Protein 6VAG (pdb70)

Structure (mmCIF, N/CA/C/O backbone):
data_6VAG
#
_entry.id   6VAG
#
_cell.length_a   29.893
_cell.length_b   36.048
_cell.length_c   140.016
_cell.angle_alpha   90.000
_cell.angle_beta   90.000
_cell.angle_gamma   90.000
#
_symmetry.space_group_name_H-M   'P 21 21 2'
#
loop_
_entity.id
_entity.type
_entity.pdbx_description
1 polymer Phosphoprotein
2 non-polymer GLYCEROL
3 water water
#
loop_
_atom_site.group_PDB
_atom_site.id
_atom_site.type_symbol
_atom_site.label_atom_id
_atom_site.label_alt_id
_atom_site.label_comp_id
_atom_site.label_asym_id
_atom_site.label_entity_id
_atom_site.label_seq_id
_atom_site.pdbx_PDB_ins_code
_atom_site.Cartn_x
_atom_site.Cartn_y
_atom_site.Cartn_z
_atom_site.occupancy
_atom_site.B_iso_or_equiv
_atom_site.auth_seq_id
_atom_site.auth_comp_id
_atom_site.auth_asym_id
_atom_site.auth_atom_id
_atom_site.pdbx_PDB_model_num
ATOM 1 N N . SER A 1 27 ? -10.97763 2.50594 24.56751 1.000 46.45342 198 SER A N 1
ATOM 2 C CA . SER A 1 27 ? -10.57888 1.10552 24.56600 1.000 39.02398 198 SER A CA 1
ATOM 3 C C . SER A 1 27 ? -9.08457 1.00171 24.31817 1.000 32.06311 198 SER A C 1
ATOM 4 O O . SER A 1 27 ? -8.57744 1.57184 23.35977 1.000 33.45262 198 SER A O 1
ATOM 7 N N . PRO A 1 28 ? -8.37980 0.27267 25.17800 1.000 28.23409 199 PRO A N 1
ATOM 8 C CA . PRO A 1 28 ? -6.93611 0.09893 24.97812 1.000 24.57590 199 PRO A CA 1
ATOM 9 C C . PRO A 1 28 ? -6.64152 -0.58075 23.65048 1.000 20.70961 199 PRO A C 1
ATOM 10 O O . PRO A 1 28 ? -7.34595 -1.50502 23.23400 1.000 23.58728 199 PRO A O 1
ATOM 14 N N . LEU A 1 29 ? -5.58448 -0.10980 22.98902 1.000 19.47311 200 LEU A N 1
ATOM 15 C CA . LEU A 1 29 ? -5.10141 -0.75732 21.77302 1.000 17.12462 200 LEU A CA 1
ATOM 16 C C . LEU A 1 29 ? -4.63711 -2.17393 22.10252 1.000 19.33543 200 LEU A C 1
ATOM 17 O O . LEU A 1 29 ? -3.96058 -2.39985 23.11088 1.000 21.01743 200 LEU A O 1
ATOM 22 N N . GLN A 1 30 ? -5.00672 -3.13400 21.25037 1.000 17.25928 201 GLN A N 1
ATOM 23 C CA . GLN A 1 30 ? -4.68701 -4.53749 21.46428 1.000 18.70170 201 GLN A CA 1
ATOM 24 C C . GLN A 1 30 ? -3.91043 -5.08632 20.27060 1.000 15.06254 201 GLN A C 1
ATOM 25 O O . GLN A 1 30 ? -3.92653 -4.51750 19.17302 1.000 14.49054 201 GLN A O 1
ATOM 31 N N . GLN A 1 31 ? -3.22435 -6.21250 20.48845 1.000 15.82902 202 GLN A N 1
ATOM 32 C CA . GLN A 1 31 ? -2.50392 -6.85363 19.38717 1.000 15.26117 202 GLN A CA 1
ATOM 33 C C . GLN A 1 31 ? -3.42668 -7.14105 18.20526 1.000 12.85867 202 GLN A C 1
ATOM 34 O O . GLN A 1 31 ? -3.02946 -6.97422 17.04418 1.000 13.18272 202 GLN A O 1
ATOM 40 N N . GLY A 1 32 ? -4.67196 -7.54193 18.47775 1.000 15.09590 203 GLY A N 1
ATOM 41 C CA . GLY A 1 32 ? -5.60484 -7.82697 17.39872 1.000 14.34686 203 GLY A CA 1
ATOM 42 C C . GLY A 1 32 ? -5.86140 -6.63340 16.49928 1.000 12.79081 203 GLY A C 1
ATOM 43 O O . GLY A 1 32 ? -6.11536 -6.80014 15.30050 1.000 15.11791 203 GLY A O 1
ATOM 44 N N . ASP A 1 33 ? -5.77500 -5.41526 17.04642 1.000 13.60413 204 ASP A N 1
ATOM 45 C CA . ASP A 1 33 ? -5.91351 -4.20716 16.22617 1.000 14.18932 204 ASP A CA 1
ATOM 46 C C . ASP A 1 33 ? -4.75984 -4.05845 15.23625 1.000 12.57594 204 ASP A C 1
ATOM 47 O O . ASP A 1 33 ? -4.96337 -3.65456 14.07586 1.000 13.52975 204 ASP A O 1
ATOM 52 N N . LEU A 1 34 ? -3.53441 -4.35262 15.67606 1.000 12.80624 205 LEU A N 1
ATOM 53 C CA . LEU A 1 34 ? -2.39694 -4.33116 14.76288 1.000 11.71022 205 LEU A CA 1
ATOM 54 C C . LEU A 1 34 ? -2.51076 -5.45626 13.74520 1.000 11.44618 205 LEU A C 1
ATOM 55 O O . LEU A 1 34 ? -2.22959 -5.26102 12.55108 1.000 12.24969 205 LEU A O 1
ATOM 60 N N . ASN A 1 35 ? -2.92335 -6.64051 14.20225 1.000 11.87343 206 ASN A N 1
ATOM 61 C CA . ASN A 1 35 ? -3.04218 -7.78623 13.31014 1.000 13.12800 206 ASN A CA 1
ATOM 62 C C . ASN A 1 35 ? -4.06760 -7.53108 12.21322 1.000 12.40606 206 ASN A C 1
ATOM 63 O O . ASN A 1 35 ? -3.89275 -7.98427 11.07147 1.000 13.70805 206 ASN A O 1
ATOM 68 N N . ALA A 1 36 ? -5.13895 -6.80452 12.53381 1.000 13.14049 207 ALA A N 1
ATOM 69 C CA . ALA A 1 36 ? -6.13990 -6.45239 11.52929 1.000 13.92176 207 ALA A CA 1
ATOM 70 C C . ALA A 1 36 ? -5.52139 -5.63650 10.39979 1.000 11.97852 207 ALA A C 1
ATOM 71 O O . ALA A 1 36 ? -5.80956 -5.87330 9.21386 1.000 12.86920 207 ALA A O 1
ATOM 73 N N . LEU A 1 37 ? -4.64171 -4.68847 10.74281 1.000 11.90794 208 LEU A N 1
ATOM 74 C CA . LEU A 1 37 ? -3.95848 -3.89829 9.71845 1.000 13.21947 208 LEU A CA 1
ATOM 75 C C . LEU A 1 37 ? -2.99482 -4.75466 8.90178 1.000 10.68772 208 LEU A C 1
ATOM 76 O O . LEU A 1 37 ? -2.88471 -4.57670 7.68136 1.000 11.63018 208 LEU A O 1
ATOM 81 N N . VAL A 1 38 ? -2.28841 -5.69304 9.53962 1.000 10.19072 209 VAL A N 1
ATOM 82 C CA . VAL A 1 38 ? -1.42268 -6.59644 8.78398 1.000 10.14002 209 VAL A CA 1
ATOM 83 C C . VAL A 1 38 ? -2.21547 -7.32718 7.70458 1.000 9.88521 209 VAL A C 1
ATOM 84 O O . VAL A 1 38 ? -1.81629 -7.36088 6.53114 1.000 11.05004 209 VAL A O 1
ATOM 88 N N . THR A 1 39 ? -3.33494 -7.94953 8.08026 1.000 10.09920 210 THR A N 1
ATOM 89 C CA . THR A 1 39 ? -4.11335 -8.68689 7.08958 1.000 12.31198 210 THR A CA 1
ATOM 90 C C . THR A 1 39 ? -4.65789 -7.75786 6.00555 1.000 11.55022 210 THR A C 1
ATOM 91 O O . THR A 1 39 ? -4.69433 -8.13401 4.82230 1.000 12.56204 210 THR A O 1
ATOM 95 N N . SER A 1 40 ? -5.07617 -6.53787 6.37682 1.000 10.69044 211 SER A N 1
ATOM 96 C CA A SER A 1 40 ? -5.52301 -5.56556 5.37683 0.745 10.66101 211 SER A CA 1
ATOM 97 C CA B SER A 1 40 ? -5.52833 -5.58810 5.36517 0.255 12.04311 211 SER A CA 1
ATOM 98 C C . SER A 1 40 ? -4.41533 -5.25973 4.37388 1.000 10.91464 211 SER A C 1
ATOM 99 O O . SER A 1 40 ? -4.65595 -5.20197 3.15502 1.000 11.97059 211 SER A O 1
ATOM 104 N N . VAL A 1 41 ? -3.19252 -5.03589 4.87103 1.000 10.55218 212 VAL A N 1
ATOM 105 C CA . VAL A 1 41 ? -2.07239 -4.72972 3.97731 1.000 10.73062 212 VAL A CA 1
ATOM 106 C C . VAL A 1 41 ? -1.74353 -5.92699 3.09709 1.000 10.81637 212 VAL A C 1
ATOM 107 O O . VAL A 1 41 ? -1.49051 -5.77585 1.89605 1.000 11.04081 212 VAL A O 1
ATOM 111 N N . GLN A 1 42 ? -1.75714 -7.13521 3.66274 1.000 9.52908 213 GLN A N 1
ATOM 112 C CA . GLN A 1 42 ? -1.46945 -8.33696 2.88100 1.000 10.88745 213 GLN A CA 1
ATOM 113 C C . GLN A 1 42 ? -2.55160 -8.59917 1.83727 1.000 10.96109 213 GLN A C 1
ATOM 114 O O . GLN A 1 42 ? -2.25748 -9.11019 0.74904 1.000 11.53348 213 GLN A O 1
ATOM 120 N N . SER A 1 43 ? -3.80384 -8.23793 2.13605 1.000 10.76564 214 SER A N 1
ATOM 121 C CA . SER A 1 43 ? -4.87198 -8.34744 1.14731 1.000 11.31388 214 SER A CA 1
ATOM 122 C C . SER A 1 43 ? -4.64758 -7.34386 0.02128 1.000 10.82140 214 SER A C 1
ATOM 123 O O . SER A 1 43 ? -4.75836 -7.67716 -1.17242 1.000 12.45173 214 SER A O 1
ATOM 126 N N . LEU A 1 44 ? -4.30948 -6.11049 0.38808 1.000 11.02347 215 LEU A N 1
ATOM 127 C CA . LEU A 1 44 ? -3.94755 -5.09898 -0.59679 1.000 12.91732 215 LEU A CA 1
ATOM 128 C C . LEU A 1 44 ? -2.78052 -5.56172 -1.47119 1.000 10.62368 215 LEU A C 1
ATOM 129 O O . LEU A 1 44 ? -2.76920 -5.32410 -2.69371 1.000 11.97035 215 LEU A O 1
ATOM 134 N N . ALA A 1 45 ? -1.81274 -6.26136 -0.87134 1.000 10.37810 216 ALA A N 1
ATOM 135 C CA . ALA A 1 45 ? -0.65861 -6.77890 -1.59954 1.000 12.58919 216 ALA A CA 1
ATOM 136 C C . ALA A 1 45 ? -1.05856 -7.72549 -2.72508 1.000 11.24845 216 ALA A C 1
ATOM 137 O O . ALA A 1 45 ? -0.36043 -7.79295 -3.73920 1.000 11.32324 216 ALA A O 1
ATOM 139 N N . LEU A 1 46 ? -2.15314 -8.47881 -2.56806 1.000 10.11550 217 LEU A N 1
ATOM 140 C CA . LEU A 1 46 ? -2.60465 -9.33957 -3.66173 1.000 10.72422 217 LEU A CA 1
ATOM 141 C C . LEU A 1 46 ? -3.07552 -8.51655 -4.85751 1.000 12.41351 217 LEU A C 1
ATOM 142 O O . LEU A 1 46 ? -2.85517 -8.90485 -6.01835 1.000 12.38802 217 LEU A O 1
ATOM 147 N N . ASN A 1 47 ? -3.74045 -7.38549 -4.60412 1.000 11.17935 218 ASN A N 1
ATOM 148 C CA . ASN A 1 47 ? -4.12612 -6.50097 -5.70549 1.000 12.12902 218 ASN A CA 1
ATOM 149 C C . ASN A 1 47 ? -2.89677 -5.88714 -6.36889 1.000 11.84897 218 ASN A C 1
ATOM 150 O O . ASN A 1 47 ? -2.82719 -5.79097 -7.59987 1.000 12.03542 218 ASN A O 1
ATOM 155 N N . VAL A 1 48 ? -1.93362 -5.43265 -5.56646 1.000 10.51801 219 VAL A N 1
ATOM 156 C CA . VAL A 1 48 ? -0.65613 -4.95120 -6.09076 1.000 10.46258 219 VAL A CA 1
ATOM 157 C C . VAL A 1 48 ? 0.02250 -6.02138 -6.94522 1.000 10.60729 219 VAL A C 1
ATOM 158 O O . VAL A 1 48 ? 0.57588 -5.72958 -8.01490 1.000 11.37615 219 VAL A O 1
ATOM 162 N N A ASN A 1 49 ? -0.00786 -7.27938 -6.48580 0.338 12.25309 220 ASN A N 1
ATOM 163 N N B ASN A 1 49 ? -0.04213 -7.28249 -6.51812 0.662 9.85835 220 ASN A N 1
ATOM 164 C CA A ASN A 1 49 ? 0.55916 -8.37820 -7.26207 0.338 13.56286 220 ASN A CA 1
ATOM 165 C CA B ASN A 1 49 ? 0.59083 -8.35321 -7.27955 0.662 11.01388 220 ASN A CA 1
ATOM 166 C C A ASN A 1 49 ? -0.07010 -8.44112 -8.64427 0.338 16.75819 220 ASN A C 1
ATOM 167 C C B ASN A 1 49 ? -0.07420 -8.53774 -8.64196 0.662 10.17063 220 ASN A C 1
ATOM 168 O O A ASN A 1 49 ? 0.63343 -8.50022 -9.66162 0.338 18.87531 220 ASN A O 1
ATOM 169 O O B ASN A 1 49 ? 0.60883 -8.76736 -9.65118 0.662 9.76642 220 ASN A O 1
ATOM 178 N N . GLU A 1 50 ? -1.40489 -8.45511 -8.69943 1.000 11.17055 221 GLU A N 1
ATOM 179 C CA . GLU A 1 50 ? -2.07423 -8.54231 -9.99394 1.000 11.02104 221 GLU A CA 1
ATOM 180 C C . GLU A 1 50 ? -1.66609 -7.38015 -10.89007 1.000 9.70808 221 GLU A C 1
ATOM 181 O O . GLU A 1 50 ? -1.36686 -7.57429 -12.07807 1.000 11.89830 221 GLU A O 1
ATOM 187 N N . ILE A 1 51 ? -1.61489 -6.16249 -10.34054 1.000 9.81070 222 ILE A N 1
ATOM 188 C CA . ILE A 1 51 ? -1.17495 -5.01749 -11.14211 1.000 10.78071 222 ILE A CA 1
ATOM 189 C C . ILE A 1 51 ? 0.21184 -5.26664 -11.71387 1.000 10.59643 222 ILE A C 1
ATOM 190 O O . ILE A 1 51 ? 0.46085 -5.05347 -12.91087 1.000 11.40397 222 ILE A O 1
ATOM 195 N N . LEU A 1 52 ? 1.14579 -5.69769 -10.86440 1.000 9.91458 223 LEU A N 1
ATOM 196 C CA . LEU A 1 52 ? 2.52519 -5.89576 -11.29718 1.000 10.65098 223 LEU A CA 1
ATOM 197 C C . LEU A 1 52 ? 2.61032 -6.96146 -12.38725 1.000 9.81679 223 LEU A C 1
ATOM 198 O O . LEU A 1 52 ? 3.29507 -6.77478 -13.40200 1.000 11.48053 223 LEU A O 1
ATOM 203 N N . ASN A 1 53 ? 1.93852 -8.10371 -12.18942 1.000 11.26349 224 ASN A N 1
ATOM 204 C CA . ASN A 1 53 ? 1.93707 -9.13372 -13.22246 1.000 12.62936 224 ASN A CA 1
ATOM 205 C C . ASN A 1 53 ? 1.38941 -8.58304 -14.52647 1.000 11.05390 224 ASN A C 1
ATOM 206 O O . ASN A 1 53 ? 1.95091 -8.82925 -15.60603 1.000 13.65918 224 ASN A O 1
ATOM 211 N N . THR A 1 54 ? 0.30529 -7.81333 -14.45088 1.000 10.94141 225 THR A N 1
ATOM 212 C CA . THR A 1 54 ? -0.31791 -7.30587 -15.67177 1.000 11.17356 225 THR A CA 1
ATOM 213 C C . THR A 1 54 ? 0.54292 -6.25732 -16.37180 1.000 11.57543 225 THR A C 1
ATOM 214 O O . THR A 1 54 ? 0.65270 -6.27564 -17.60127 1.000 11.92279 225 THR A O 1
ATOM 218 N N . VAL A 1 55 ? 1.15194 -5.32032 -15.63278 1.000 10.83964 226 VAL A N 1
ATOM 219 C CA . VAL A 1 55 ? 1.99331 -4.32872 -16.31473 1.000 10.98441 226 VAL A CA 1
ATOM 220 C C . VAL A 1 55 ? 3.24936 -4.96351 -16.91205 1.000 11.89334 226 VAL A C 1
ATOM 221 O O . VAL A 1 55 ? 3.71294 -4.53660 -17.97550 1.000 12.21364 226 VAL A O 1
ATOM 225 N N . ARG A 1 56 ? 3.81661 -5.99379 -16.27394 1.000 12.08034 227 ARG A N 1
ATOM 226 C CA . ARG A 1 56 ? 4.93241 -6.70025 -16.89782 1.000 11.97839 227 ARG A CA 1
ATOM 227 C C . ARG A 1 56 ? 4.49096 -7.36291 -18.19832 1.000 13.50005 227 ARG A C 1
ATOM 228 O O . ARG A 1 56 ? 5.22399 -7.35177 -19.19568 1.000 14.48280 227 ARG A O 1
ATOM 236 N N . ASN A 1 57 ? 3.30366 -7.96992 -18.20008 1.000 11.82376 228 ASN A N 1
ATOM 237 C CA . ASN A 1 57 ? 2.77741 -8.58761 -19.41271 1.000 13.85527 228 ASN A CA 1
ATOM 238 C C . ASN A 1 57 ? 2.54670 -7.53471 -20.49197 1.000 14.32716 228 ASN A C 1
ATOM 239 O O . ASN A 1 57 ? 2.88214 -7.74640 -21.66749 1.000 15.55767 228 ASN A O 1
ATOM 244 N N . LEU A 1 58 ? 1.99429 -6.38005 -20.10993 1.000 12.51202 229 LEU A N 1
ATOM 245 C CA . LEU A 1 58 ? 1.81511 -5.28678 -21.06479 1.000 13.21192 229 LEU A CA 1
ATOM 246 C C . LEU A 1 58 ? 3.15108 -4.82237 -21.64117 1.000 13.22149 229 LEU A C 1
ATOM 247 O O . LEU A 1 58 ? 3.23861 -4.47628 -22.82495 1.000 14.62207 229 LEU A O 1
ATOM 252 N N . ASP A 1 59 ? 4.19765 -4.79210 -20.81691 1.000 13.73682 230 ASP A N 1
ATOM 253 C CA . ASP A 1 59 ? 5.51961 -4.37388 -21.26870 1.000 14.88724 230 ASP A CA 1
ATOM 254 C C . ASP A 1 59 ? 6.02699 -5.31745 -22.35470 1.000 14.11185 230 ASP A C 1
ATOM 255 O O . ASP A 1 59 ? 6.48880 -4.87590 -23.41509 1.000 16.36080 230 ASP A O 1
ATOM 260 N N A SER A 1 60 ? 5.92315 -6.62811 -22.10776 0.518 14.87654 231 SER A N 1
ATOM 261 N N B SER A 1 60 ? 5.92475 -6.62477 -22.11800 0.482 15.71622 231 SER A N 1
ATOM 262 C CA A SER A 1 60 ? 6.31546 -7.61181 -23.11448 0.518 18.50610 231 SER A CA 1
ATOM 263 C CA B SER A 1 60 ? 6.33161 -7.57863 -23.14466 0.482 19.63822 231 SER A CA 1
ATOM 264 C C A SER A 1 60 ? 5.48726 -7.45772 -24.38520 0.518 17.43336 231 SER A C 1
ATOM 265 C C B SER A 1 60 ? 5.48949 -7.41457 -24.40359 0.482 19.09007 231 SER A C 1
ATOM 266 O O A SER A 1 60 ? 6.02228 -7.50736 -25.50342 0.518 20.44815 231 SER A O 1
ATOM 267 O O B SER A 1 60 ? 6.01285 -7.40907 -25.52739 0.482 22.75290 231 SER A O 1
ATOM 272 N N . ARG A 1 61 ? 4.17464 -7.27345 -24.23768 1.000 16.50216 232 ARG A N 1
ATOM 273 C CA . ARG A 1 61 ? 3.30057 -7.19919 -25.40333 1.000 18.36976 232 ARG A CA 1
ATOM 274 C C . ARG A 1 61 ? 3.49619 -5.91019 -26.18875 1.000 19.21970 232 ARG A C 1
ATOM 275 O O . ARG A 1 61 ? 3.37938 -5.91708 -27.41859 1.000 22.84071 232 ARG A O 1
ATOM 283 N N . MET A 1 62 ? 3.81619 -4.80379 -25.51970 1.000 18.16632 233 MET A N 1
ATOM 284 C CA . MET A 1 62 ? 4.10180 -3.57801 -26.25840 1.000 17.55065 233 MET A CA 1
ATOM 285 C C . MET A 1 62 ? 5.41295 -3.68377 -27.01848 1.000 19.00067 233 MET A C 1
ATOM 286 O O . MET A 1 62 ? 5.54390 -3.13433 -28.12110 1.000 22.89799 233 MET A O 1
ATOM 291 N N . ASN A 1 63 ? 6.38620 -4.39709 -26.45679 1.000 21.24846 234 ASN A N 1
ATOM 292 C CA . ASN A 1 63 ? 7.61903 -4.66383 -27.18037 1.000 25.38131 234 ASN A CA 1
ATOM 293 C C . ASN A 1 63 ? 7.34085 -5.45106 -28.45777 1.000 23.20861 234 ASN A C 1
ATOM 294 O O . ASN A 1 63 ? 7.83658 -5.10123 -29.53478 1.000 23.90104 234 ASN A O 1
ATOM 299 N N . GLN A 1 64 ? 6.54236 -6.51910 -28.35725 1.000 22.51781 235 GLN A N 1
ATOM 300 C CA . GLN A 1 64 ? 6.18856 -7.29713 -29.54183 1.000 24.80761 235 GLN A CA 1
ATOM 301 C C . GLN A 1 64 ? 5.39624 -6.45207 -30.53031 1.000 23.83992 235 GLN A C 1
ATOM 302 O O . GLN A 1 64 ? 5.59474 -6.55233 -31.74941 1.000 25.38954 235 GLN A O 1
ATOM 308 N N . LEU A 1 65 ? 4.48408 -5.61852 -30.02648 1.000 21.60940 236 LEU A N 1
ATOM 309 C CA . LEU A 1 65 ? 3.69768 -4.76546 -30.90801 1.000 22.99847 236 LEU A CA 1
ATOM 310 C C . LEU A 1 65 ? 4.59898 -3.83206 -31.70041 1.000 24.93784 236 LEU A C 1
ATOM 311 O O . LEU A 1 65 ? 4.39726 -3.63291 -32.90454 1.000 26.30398 236 LEU A O 1
ATOM 316 N N . GLU A 1 66 ? 5.60460 -3.25256 -31.04370 1.000 23.23904 237 GLU A N 1
ATOM 317 C CA . GLU A 1 66 ? 6.50894 -2.34557 -31.73720 1.000 26.70927 237 GLU A CA 1
ATOM 318 C C . GLU A 1 66 ? 7.26402 -3.06370 -32.84545 1.000 27.14967 237 GLU A C 1
ATOM 319 O O . GLU A 1 66 ? 7.50412 -2.48888 -33.91431 1.000 24.44347 237 GLU A O 1
ATOM 325 N N . THR A 1 67 ? 7.65647 -4.31852 -32.60696 1.000 25.71189 238 THR A N 1
ATOM 326 C CA . THR A 1 67 ? 8.33435 -5.08361 -33.64723 1.000 27.66651 238 THR A CA 1
ATOM 327 C C . THR A 1 67 ? 7.44369 -5.23545 -34.87065 1.000 27.66333 238 THR A C 1
ATOM 328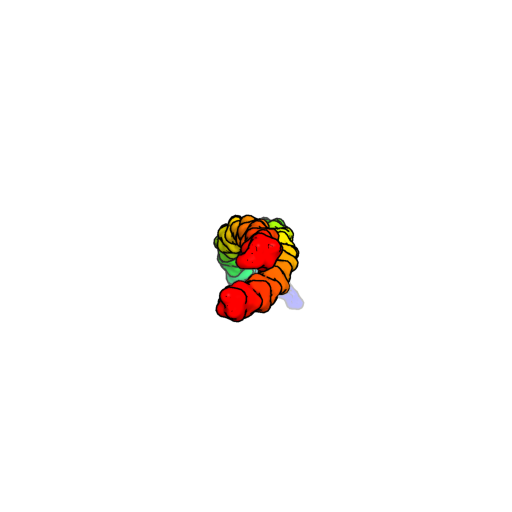 O O . THR A 1 67 ? 7.90691 -5.09303 -36.00797 1.000 31.00145 238 THR A O 1
ATOM 332 N N . LYS A 1 68 ? 6.15806 -5.52027 -34.66082 1.000 27.30767 239 LYS A N 1
ATOM 333 C CA . LYS A 1 68 ? 5.25112 -5.66447 -35.79291 1.000 28.79828 239 LYS A CA 1
ATOM 334 C C . LYS A 1 68 ? 5.00757 -4.32417 -36.47236 1.000 28.44989 239 LYS A C 1
ATOM 335 O O . LYS A 1 68 ? 4.88484 -4.26174 -37.70027 1.000 29.86218 239 LYS A O 1
ATOM 341 N N . VAL A 1 69 ? 4.93628 -3.24128 -35.69596 1.000 28.29903 240 VAL A N 1
ATOM 342 C CA . VAL A 1 69 ? 4.80611 -1.90672 -36.27447 1.000 26.30340 240 VAL A CA 1
ATOM 343 C C . VAL A 1 69 ? 6.02907 -1.58169 -37.12585 1.000 30.41165 240 VAL A C 1
ATOM 344 O O . VAL A 1 69 ? 5.92012 -0.95894 -38.19113 1.000 30.89747 240 VAL A O 1
ATOM 348 N N . ASP A 1 70 ? 7.21067 -2.01581 -36.67744 1.000 31.71431 241 ASP A N 1
ATOM 349 C CA . ASP A 1 70 ? 8.42679 -1.86197 -37.47095 1.000 34.72135 241 ASP A CA 1
ATOM 350 C C . ASP A 1 70 ? 8.28996 -2.55964 -38.81764 1.000 37.31874 241 ASP A C 1
ATOM 351 O O . ASP A 1 70 ? 8.67140 -2.01064 -39.86086 1.000 37.71550 241 ASP A O 1
ATOM 356 N N . ARG A 1 71 ? 7.76933 -3.78956 -38.81078 1.000 37.43174 242 ARG A N 1
ATOM 357 C CA . ARG A 1 71 ? 7.60491 -4.52642 -40.06030 1.000 39.93981 242 ARG A CA 1
ATOM 358 C C . ARG A 1 71 ? 6.63738 -3.81700 -40.99541 1.000 39.76150 242 ARG A C 1
ATOM 359 O O . ARG A 1 71 ? 6.86256 -3.76972 -42.21028 1.000 41.56448 242 ARG A O 1
ATOM 367 N N . ILE A 1 72 ? 5.55808 -3.25453 -40.45442 1.000 35.36961 243 ILE A N 1
ATOM 368 C CA . ILE A 1 72 ? 4.63194 -2.48310 -41.27971 1.000 35.47311 243 ILE A CA 1
ATOM 369 C C . ILE A 1 72 ? 5.32586 -1.25658 -41.85726 1.000 36.56462 243 ILE A C 1
ATOM 370 O O . ILE A 1 72 ? 5.14265 -0.91679 -43.03231 1.000 38.68225 243 ILE A O 1
ATOM 375 N N . LEU A 1 73 ? 6.14838 -0.58526 -41.05032 1.000 36.80041 244 LEU A N 1
ATOM 376 C CA . LEU A 1 73 ? 6.84678 0.60815 -41.51577 1.000 38.93623 244 LEU A CA 1
ATOM 377 C C . LEU A 1 73 ? 7.78888 0.28232 -42.66721 1.000 43.64251 244 LEU A C 1
ATOM 378 O O . LEU A 1 73 ? 7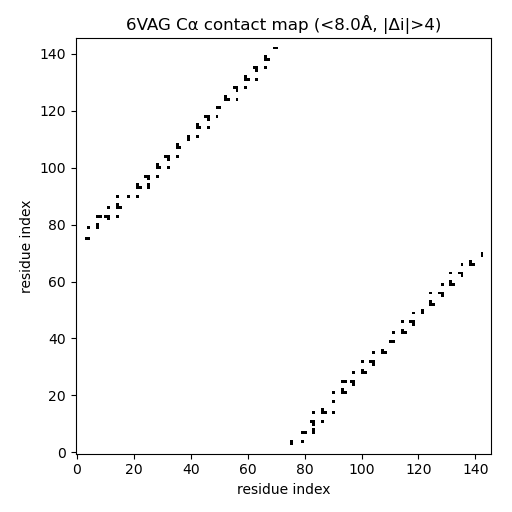.88524 1.04240 -43.64133 1.000 44.91871 244 LEU A O 1
ATOM 383 N N . SER A 1 74 ? 8.49573 -0.84436 -42.57584 1.000 47.60859 245 SER A N 1
ATOM 384 C CA . SER A 1 74 ? 9.44067 -1.19432 -43.62978 1.000 53.29529 245 SER A CA 1
ATOM 385 C C . SER A 1 74 ? 8.73403 -1.35520 -44.96878 1.000 59.64084 245 SER A C 1
ATOM 386 O O . SER A 1 74 ? 9.26172 -0.94696 -46.00983 1.000 61.20118 245 SER A O 1
ATOM 389 N N . SER A 1 75 ? 7.52996 -1.93009 -44.96643 1.000 60.87863 246 SER A N 1
ATOM 390 C CA . SER A 1 75 ? 6.80658 -2.09206 -46.22434 1.000 64.57138 246 SER A CA 1
ATOM 391 C C . SER A 1 75 ? 6.27179 -0.76432 -46.74369 1.000 64.91073 246 SER A C 1
ATOM 392 O O . SER A 1 75 ? 6.04834 -0.61627 -47.95116 1.000 60.27303 246 SER A O 1
ATOM 395 N N . GLN A 1 76 ? 6.07684 0.21257 -45.85680 1.000 69.49749 247 GLN A N 1
ATOM 396 C CA . GLN A 1 76 ? 5.37180 1.43267 -46.23775 1.000 72.15286 247 GLN A CA 1
ATOM 397 C C . GLN A 1 76 ? 6.08021 2.18062 -47.36044 1.000 73.82015 247 GLN A C 1
ATOM 398 O O . GLN A 1 76 ? 5.42262 2.74696 -48.23928 1.000 75.65508 247 GLN A O 1
ATOM 404 N N . SER A 1 77 ? 7.41594 2.21276 -47.34646 1.000 82.74377 248 SER A N 1
ATOM 405 C CA . SER A 1 77 ? 8.13084 2.91468 -48.40780 1.000 83.86492 248 SER A CA 1
ATOM 406 C C . SER A 1 77 ? 8.32714 2.05838 -49.65023 1.000 81.67706 248 SER A C 1
ATOM 407 O O . SER A 1 77 ? 8.65493 2.60311 -50.71155 1.000 81.88615 248 SER A O 1
ATOM 410 N N . LEU A 1 78 ? 8.14445 0.73676 -49.54460 1.000 69.76188 249 LEU A N 1
ATOM 411 C CA . LEU A 1 78 ? 7.89426 -0.047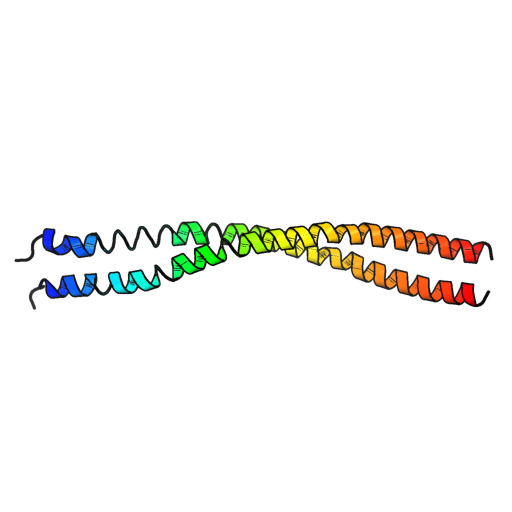57 -50.74962 1.000 68.33771 249 LEU A CA 1
ATOM 412 C C . LEU A 1 78 ? 6.70402 0.51945 -51.50618 1.000 64.81178 249 LEU A C 1
ATOM 413 O O . LEU A 1 78 ? 6.64706 0.44276 -52.74108 1.000 61.28759 249 LEU A O 1
ATOM 418 N N . ILE A 1 79 ? 5.74953 1.09829 -50.77546 1.000 63.48310 250 ILE A N 1
ATOM 419 C CA . ILE A 1 79 ? 4.68384 1.87307 -51.39906 1.000 60.90089 250 ILE A CA 1
ATOM 420 C C . ILE A 1 79 ? 5.26056 3.06320 -52.15410 1.000 60.46065 250 ILE A C 1
ATOM 421 O O . ILE A 1 79 ? 4.79324 3.40513 -53.24581 1.000 59.41960 250 ILE A O 1
ATOM 426 N N . GLN A 1 80 ? 6.27475 3.72118 -51.58203 1.000 59.53663 251 GLN A N 1
ATOM 427 C CA . GLN A 1 80 ? 6.88776 4.86199 -52.25619 1.000 62.78587 251 GLN A CA 1
ATOM 428 C C . GLN A 1 80 ? 7.44917 4.45605 -53.61084 1.000 64.39976 251 GLN A C 1
ATOM 429 O O . GLN A 1 80 ? 7.29810 5.18502 -54.59984 1.000 66.30231 251 GLN A O 1
ATOM 435 N N . THR A 1 81 ? 8.10571 3.29413 -53.67110 1.000 61.11547 252 THR A N 1
ATOM 436 C CA . THR A 1 81 ? 8.59086 2.77308 -54.94375 1.000 59.41076 252 THR A CA 1
ATOM 437 C C . THR A 1 81 ? 7.43372 2.44980 -55.88170 1.000 56.88719 252 THR A C 1
ATOM 438 O O . THR A 1 81 ? 7.49877 2.74418 -57.08158 1.000 58.26821 252 THR A O 1
ATOM 442 N N . ILE A 1 82 ? 6.37326 1.82949 -55.35591 1.000 53.70188 253 ILE A N 1
ATOM 443 C CA . ILE A 1 82 ? 5.18327 1.56710 -56.16507 1.000 53.19973 253 ILE A CA 1
ATOM 444 C C . ILE A 1 82 ? 4.67426 2.86156 -56.78025 1.000 54.01863 253 ILE A C 1
ATOM 445 O 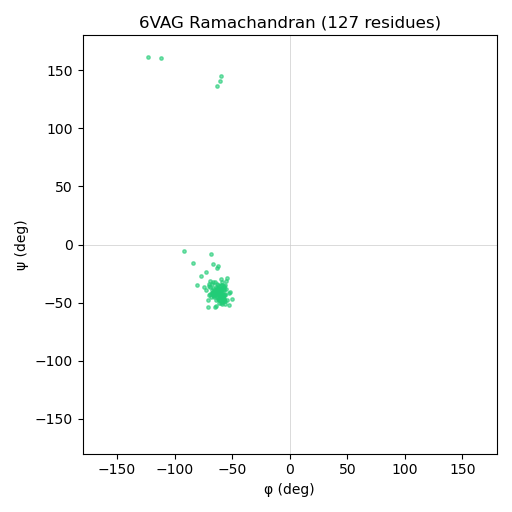O . ILE A 1 82 ? 4.38638 2.93229 -57.98115 1.000 52.45310 253 ILE A O 1
ATOM 450 N N . LYS A 1 83 ? 4.55935 3.90830 -55.96088 1.000 53.66956 254 LYS A N 1
ATOM 451 C CA . LYS A 1 83 ? 4.13250 5.20703 -56.46933 1.000 57.05911 254 LYS A CA 1
ATOM 452 C C . LYS A 1 83 ? 5.05070 5.68802 -57.58564 1.000 58.93702 254 LYS A C 1
ATOM 453 O O . LYS A 1 83 ? 4.59232 6.29992 -58.55818 1.000 57.95206 254 LYS A O 1
ATOM 459 N N . ASN A 1 84 ? 6.35112 5.41469 -57.46752 1.000 57.18970 255 ASN A N 1
ATOM 460 C CA . ASN A 1 84 ? 7.28735 5.82323 -58.50948 1.000 59.54403 255 ASN A CA 1
ATOM 461 C C . ASN A 1 84 ? 7.10292 4.98801 -59.77124 1.000 59.63449 255 ASN A C 1
ATOM 462 O O . ASN A 1 84 ? 7.02339 5.53009 -60.88052 1.000 59.92095 255 ASN A O 1
ATOM 467 N N . ASP A 1 85 ? 7.03585 3.66160 -59.62331 1.000 60.55264 256 ASP A N 1
ATOM 468 C CA . ASP A 1 85 ? 6.82183 2.80337 -60.78563 1.000 59.30019 256 ASP A CA 1
ATOM 469 C C . ASP A 1 85 ? 5.53947 3.18179 -61.51760 1.000 58.09805 256 ASP A C 1
ATOM 470 O O . ASP A 1 85 ? 5.49400 3.17789 -62.75469 1.000 55.48179 256 ASP A O 1
ATOM 475 N N . ILE A 1 86 ? 4.48722 3.51910 -60.76992 1.000 54.58316 257 ILE A N 1
ATOM 476 C CA . ILE A 1 86 ? 3.21418 3.86984 -61.39247 1.000 52.90293 257 ILE A CA 1
ATOM 477 C C . ILE A 1 86 ? 3.32793 5.18296 -62.15320 1.000 53.48257 257 ILE A C 1
ATOM 478 O O . ILE A 1 86 ? 2.80843 5.31597 -63.26853 1.000 52.41051 257 ILE A O 1
ATOM 483 N N . VAL A 1 87 ? 4.01443 6.16973 -61.57469 1.000 54.64561 258 VAL A N 1
ATOM 484 C CA . VAL A 1 87 ? 4.26909 7.41167 -62.29956 1.000 55.65637 258 VAL A CA 1
ATOM 485 C C . VAL A 1 87 ? 5.03331 7.12980 -63.58770 1.000 56.00873 258 VAL A C 1
ATOM 486 O O . VAL A 1 87 ? 4.74749 7.71686 -64.64069 1.000 55.82078 258 VAL A O 1
ATOM 490 N N . GLY A 1 88 ? 6.01199 6.22318 -63.52814 1.000 53.55558 259 GLY A N 1
ATOM 491 C CA . GLY A 1 88 ? 6.73412 5.85050 -64.73399 1.000 51.35137 259 GLY A CA 1
ATOM 492 C C . GLY A 1 88 ? 5.83565 5.20253 -65.77003 1.000 52.85652 259 GLY A C 1
ATOM 493 O O . GLY A 1 88 ? 5.92115 5.51136 -66.96277 1.000 51.90976 259 GLY A O 1
ATOM 494 N N . LEU A 1 89 ? 4.96695 4.28793 -65.33259 1.000 52.61082 260 LEU A N 1
ATOM 495 C CA . LEU A 1 89 ? 3.99313 3.70226 -66.24738 1.000 52.72987 260 LEU A CA 1
ATOM 496 C C . LEU A 1 89 ? 3.10424 4.77383 -66.86630 1.000 54.36453 260 LEU A C 1
ATOM 497 O O . LEU A 1 89 ? 2.71453 4.66387 -68.03665 1.000 52.69119 260 LEU A O 1
ATOM 502 N N . LYS A 1 90 ? 2.78924 5.82272 -66.10455 1.000 55.45649 261 LYS A N 1
ATOM 503 C CA . LYS A 1 90 ? 1.96319 6.90820 -66.62187 1.000 58.10056 261 LYS A CA 1
ATOM 504 C C . LYS A 1 90 ? 2.65811 7.62939 -67.77253 1.000 55.93864 261 LYS A C 1
ATOM 505 O O . LYS A 1 90 ? 2.08220 7.79435 -68.85461 1.000 56.38112 261 LYS A O 1
ATOM 511 N N . ALA A 1 91 ? 3.89745 8.07955 -67.55041 1.000 55.85820 262 ALA A N 1
ATOM 512 C CA . ALA A 1 91 ? 4.64291 8.74636 -68.61199 1.000 56.78281 262 ALA A CA 1
ATOM 513 C C . ALA A 1 91 ? 4.82735 7.83456 -69.81254 1.000 57.63766 262 ALA A C 1
ATOM 514 O O . ALA A 1 91 ? 4.82291 8.30339 -70.95813 1.000 58.83871 262 ALA A O 1
ATOM 516 N N . GLY A 1 92 ? 4.99260 6.53355 -69.57831 1.000 55.62065 263 GLY A N 1
ATOM 517 C CA . GLY A 1 92 ? 5.12164 5.61696 -70.69678 1.000 56.58384 263 GLY A CA 1
ATOM 518 C C . GLY A 1 92 ? 3.85643 5.54387 -71.52933 1.000 58.92297 263 GLY A C 1
ATOM 519 O O . GLY A 1 92 ? 3.89133 5.70514 -72.75346 1.000 61.36566 263 GLY A O 1
ATOM 520 N N . MET A 1 93 ? 2.72237 5.26009 -70.87965 1.000 59.01737 264 MET A N 1
ATOM 521 C CA . MET A 1 93 ? 1.47032 5.10679 -71.61654 1.000 59.89674 264 MET A CA 1
ATOM 522 C C . MET A 1 93 ? 1.15438 6.35848 -72.42477 1.000 60.39017 264 MET A C 1
ATOM 523 O O . MET A 1 93 ? 0.61473 6.27176 -73.53512 1.000 60.77192 264 MET A O 1
ATOM 528 N N . ALA A 1 94 ? 1.48732 7.53403 -71.88647 1.000 58.48168 265 ALA A N 1
ATOM 529 C CA . ALA A 1 94 ? 1.37948 8.75530 -72.67494 1.000 58.32416 265 ALA A CA 1
ATOM 530 C C . ALA A 1 94 ? 2.29944 8.69760 -73.88534 1.000 61.44028 265 ALA A C 1
ATOM 531 O O . ALA A 1 94 ? 1.94009 9.16496 -74.97182 1.000 62.20363 265 ALA A O 1
ATOM 533 N N . THR A 1 95 ? 3.49253 8.12332 -73.71607 1.000 60.30556 266 THR A N 1
ATOM 534 C CA . THR A 1 95 ? 4.40681 7.97451 -74.84349 1.000 61.40428 266 THR A CA 1
ATOM 535 C C . THR A 1 95 ? 3.79804 7.09950 -75.93188 1.000 63.00942 266 THR A C 1
ATOM 536 O O . THR A 1 95 ? 3.90076 7.41542 -77.12413 1.000 61.13681 266 THR A O 1
ATOM 540 N N . LEU A 1 96 ? 3.15930 5.99391 -75.54349 1.000 63.90217 267 LEU A N 1
ATOM 541 C CA . LEU A 1 96 ? 2.49332 5.14503 -76.52594 1.000 66.23219 267 LEU A CA 1
ATOM 542 C C . LEU A 1 96 ? 1.43601 5.93010 -77.29226 1.000 67.88185 267 LEU A C 1
ATOM 543 O O . LEU A 1 96 ? 1.39539 5.90037 -78.52788 1.000 63.26204 267 LEU A O 1
ATOM 548 N N . GLU A 1 97 ? 0.57350 6.64969 -76.57141 1.000 70.66952 268 GLU A N 1
ATOM 549 C CA . GLU A 1 97 ? -0.45415 7.44736 -77.23289 1.000 73.98843 268 GLU A CA 1
ATOM 550 C C . GLU A 1 97 ? 0.16706 8.53052 -78.10581 1.000 74.09834 268 GLU A C 1
ATOM 551 O O . GLU A 1 97 ? -0.30015 8.78288 -79.22302 1.000 72.81174 268 GLU A O 1
ATOM 557 N N . GLY A 1 98 ? 1.22035 9.18419 -77.61112 1.000 73.31832 269 GLY A N 1
ATOM 558 C CA . GLY A 1 98 ? 1.86550 10.22487 -78.39428 1.000 75.18646 269 GLY A CA 1
ATOM 559 C C . GLY A 1 98 ? 2.45890 9.69793 -79.68578 1.000 76.67200 269 GLY A C 1
ATOM 560 O O . GLY A 1 98 ? 2.34450 10.33189 -80.73760 1.000 78.68475 269 GLY A O 1
ATOM 561 N N . MET A 1 99 ? 3.10476 8.53182 -79.62500 1.000 77.19751 270 MET A N 1
ATOM 562 C CA . MET A 1 99 ? 3.61934 7.92037 -80.84402 1.000 78.70854 270 MET A CA 1
ATOM 563 C C . MET A 1 99 ? 2.49042 7.52764 -81.78590 1.000 81.29634 270 MET A C 1
ATOM 564 O O . MET A 1 99 ? 2.66222 7.57039 -83.00950 1.000 83.31047 270 MET A O 1
ATOM 569 N N . ILE A 1 100 ? 1.33745 7.15350 -81.24100 1.000 84.34518 271 ILE A N 1
ATOM 570 C CA . ILE A 1 100 ? 0.15811 6.87541 -82.05136 1.000 85.34298 271 ILE A CA 1
ATOM 571 C C . ILE A 1 100 ? 0.33709 5.60182 -82.86913 1.000 87.14955 271 ILE A C 1
ATOM 572 O O . ILE A 1 100 ? 0.29170 4.49727 -82.32713 1.000 86.77782 271 ILE A O 1
ATOM 577 N N . PRO B 1 28 ? 0.97019 -4.49179 28.04929 1.000 46.29251 199 PRO B N 1
ATOM 578 C CA . PRO B 1 28 ? 1.48137 -3.33181 27.30994 1.000 41.59481 199 PRO B CA 1
ATOM 579 C C . PRO B 1 28 ? 2.15954 -3.72502 26.00492 1.000 33.93662 199 PRO B C 1
ATOM 580 O O . PRO B 1 28 ? 3.14009 -4.46506 25.99422 1.000 32.94596 199 PRO B O 1
ATOM 584 N N . LEU B 1 29 ? 1.63021 -3.21843 24.90069 1.000 21.87781 200 LEU B N 1
ATOM 585 C CA . LEU B 1 29 ? 2.22040 -3.51554 23.60643 1.000 17.37942 200 LEU B CA 1
ATOM 586 C C . LEU B 1 29 ? 3.66750 -3.04226 23.56989 1.000 16.21415 200 LEU B C 1
ATOM 587 O O . LEU B 1 29 ? 4.01354 -2.00580 24.14789 1.000 17.19348 200 LEU B O 1
ATOM 592 N N . GLN B 1 30 ? 4.50797 -3.80251 22.87112 1.000 18.20214 201 GLN B N 1
ATOM 593 C CA . GLN B 1 30 ? 5.92980 -3.54173 22.72310 1.000 17.90822 201 GLN B CA 1
ATOM 594 C C . GLN B 1 30 ? 6.22712 -3.15553 21.27755 1.000 16.90074 201 GLN B C 1
ATOM 595 O O . GLN B 1 30 ? 5.44542 -3.43608 20.36806 1.000 17.55829 201 GLN B O 1
ATOM 601 N N . GLN B 1 31 ? 7.37877 -2.51199 21.06561 1.000 19.94201 202 GLN B N 1
ATOM 602 C CA . GLN B 1 31 ? 7.77302 -2.14430 19.70837 1.000 21.45307 202 GLN B CA 1
ATOM 603 C C . GLN B 1 31 ? 7.73381 -3.34709 18.77662 1.000 22.00846 202 GLN B C 1
ATOM 604 O O . GLN B 1 31 ? 7.29608 -3.23924 17.62329 1.000 23.28414 202 GLN B O 1
ATOM 610 N N . GLY B 1 32 ? 8.21011 -4.50140 19.25076 1.000 19.88398 203 GLY B N 1
ATOM 611 C CA . GLY B 1 32 ? 8.24732 -5.68931 18.41507 1.000 19.52674 203 GLY B CA 1
ATOM 612 C C . GLY B 1 32 ? 6.88449 -6.17790 17.97826 1.000 17.95610 203 GLY B C 1
ATOM 613 O O . GLY B 1 32 ? 6.78865 -6.91672 16.98844 1.000 18.71651 203 GLY B O 1
ATOM 614 N N . ASP B 1 33 ? 5.82312 -5.77590 18.68188 1.000 16.23052 204 ASP B N 1
ATOM 615 C CA . ASP B 1 33 ? 4.47451 -6.14800 18.26927 1.000 15.52636 204 ASP B CA 1
ATOM 616 C C . ASP B 1 33 ? 4.07016 -5.50527 16.94525 1.000 14.54846 204 ASP B C 1
ATOM 617 O O . ASP B 1 33 ? 3.11574 -5.96379 16.31430 1.000 14.13025 204 ASP B O 1
ATOM 622 N N . LEU B 1 34 ? 4.78365 -4.47019 16.51369 1.000 13.76976 205 LEU B N 1
ATOM 623 C CA . LEU B 1 34 ? 4.52566 -3.79501 15.25053 1.000 14.00622 205 LEU B CA 1
ATOM 624 C C . LEU B 1 34 ? 5.34272 -4.37168 14.09716 1.000 13.38335 205 LEU B C 1
ATOM 625 O O . LEU B 1 34 ? 5.14318 -3.96142 12.94602 1.000 13.35945 205 LEU B O 1
ATOM 630 N N . ASN B 1 35 ? 6.25465 -5.30997 14.36585 1.000 13.13495 206 ASN B N 1
ATOM 631 C CA . ASN B 1 35 ? 7.18420 -5.75617 13.33012 1.000 12.74808 206 ASN B CA 1
ATOM 632 C C . ASN B 1 35 ? 6.46225 -6.30836 12.10601 1.000 13.40826 206 ASN B C 1
ATOM 633 O O . ASN B 1 35 ? 6.84804 -6.01169 10.96949 1.000 13.55063 206 ASN B O 1
ATOM 638 N N . ALA B 1 36 ? 5.43062 -7.13551 12.30507 1.000 11.29266 207 ALA B N 1
ATOM 639 C CA . ALA B 1 36 ? 4.77215 -7.73672 11.14722 1.000 12.76571 207 ALA B CA 1
ATOM 640 C C . ALA B 1 36 ? 4.16772 -6.66573 10.25558 1.000 11.10199 207 ALA B C 1
ATOM 641 O O . ALA B 1 36 ? 4.23198 -6.76694 9.02305 1.000 12.57932 207 ALA B O 1
ATOM 643 N N . LEU B 1 37 ? 3.58000 -5.62780 10.85552 1.000 11.11939 208 LEU B N 1
ATOM 644 C CA . LEU B 1 37 ? 3.00974 -4.54359 10.06849 1.000 11.66586 208 LEU B CA 1
ATOM 645 C C . LEU B 1 37 ? 4.09477 -3.76561 9.33300 1.000 11.80225 208 LEU B C 1
ATOM 646 O O . LEU B 1 37 ? 3.93772 -3.44384 8.14919 1.000 11.27830 208 LEU B O 1
ATOM 651 N N . VAL B 1 38 ? 5.21588 -3.46950 9.99909 1.000 11.21901 209 VAL B N 1
ATOM 652 C CA . VAL B 1 38 ? 6.31261 -2.75875 9.33692 1.000 11.46437 209 VAL B CA 1
ATOM 653 C C . VAL B 1 38 ? 6.80348 -3.54943 8.12598 1.000 9.99958 209 VAL B C 1
ATOM 654 O O . VAL B 1 38 ? 6.97783 -3.00270 7.03078 1.000 11.87170 209 VAL B O 1
ATOM 658 N N . THR B 1 39 ? 7.03185 -4.85686 8.30773 1.000 9.91959 210 THR B N 1
ATOM 659 C CA . THR B 1 39 ? 7.49777 -5.69811 7.20783 1.000 10.53959 210 THR B CA 1
ATOM 660 C C . THR B 1 39 ? 6.47749 -5.74157 6.07288 1.000 10.35537 210 THR B C 1
ATOM 661 O O . THR B 1 39 ? 6.85159 -5.68299 4.89242 1.000 11.38391 210 THR B O 1
ATOM 665 N N A SER B 1 40 ? 5.18903 -5.85569 6.40510 0.545 8.05618 211 SER B N 1
ATOM 666 N N B SER B 1 40 ? 5.18740 -5.84147 6.40201 0.455 16.69703 211 SER B N 1
ATOM 667 C CA A SER B 1 40 ? 4.16448 -5.89544 5.36343 0.545 7.66006 211 SER B CA 1
ATOM 668 C CA B SER B 1 40 ? 4.17505 -5.90319 5.34961 0.455 15.22681 211 SER B CA 1
ATOM 669 C C A SER B 1 40 ? 4.16808 -4.62108 4.52490 0.545 8.82953 211 SER B C 1
ATOM 670 C C B SER B 1 40 ? 4.15320 -4.62229 4.52154 0.455 14.00405 211 SER B C 1
ATOM 671 O O A SER B 1 40 ? 4.02627 -4.67475 3.29884 0.545 10.74194 211 SER B O 1
ATOM 672 O O B SER B 1 40 ? 3.97591 -4.67266 3.29949 0.455 13.28515 211 SER B O 1
ATOM 677 N N . VAL B 1 41 ? 4.35015 -3.46592 5.16375 1.000 10.81243 212 VAL B N 1
ATOM 678 C CA . VAL B 1 41 ? 4.39413 -2.20121 4.42921 1.000 11.50492 212 VAL B CA 1
ATOM 679 C C . VAL B 1 41 ? 5.67458 -2.09881 3.60030 1.000 11.33564 212 VAL B C 1
ATOM 680 O O . VAL B 1 41 ? 5.64557 -1.62872 2.45066 1.000 11.73414 212 VAL B O 1
ATOM 684 N N . GLN B 1 42 ? 6.81055 -2.56100 4.13457 1.000 10.75169 213 GLN B N 1
ATOM 685 C CA . GLN B 1 42 ? 8.05305 -2.59736 3.36290 1.000 12.27001 213 GLN B CA 1
ATOM 686 C C . GLN B 1 42 ? 7.88115 -3.42836 2.09371 1.000 9.34099 213 GLN B C 1
ATOM 687 O O . G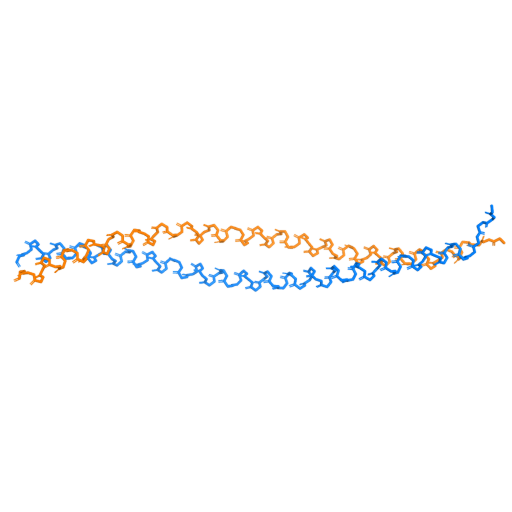LN B 1 42 ? 8.32335 -3.03078 1.00348 1.000 11.01837 213 GLN B O 1
ATOM 693 N N . SER B 1 43 ? 7.24885 -4.59880 2.21321 1.000 9.65773 214 SER B N 1
ATOM 694 C CA . SER B 1 43 ? 7.04596 -5.43484 1.03677 1.000 10.61142 214 SER B CA 1
ATOM 695 C C . SER B 1 43 ? 6.10199 -4.75953 0.04811 1.000 11.28051 214 SER B C 1
ATOM 696 O O . SER B 1 43 ? 6.34494 -4.77244 -1.16735 1.000 10.38070 214 SER B O 1
ATOM 699 N N . LEU B 1 44 ? 5.00620 -4.18114 0.53879 1.000 10.12195 215 LEU B N 1
ATOM 700 C CA . LEU B 1 44 ? 4.11123 -3.45461 -0.35637 1.000 10.80387 215 LEU B CA 1
ATOM 701 C C . LEU B 1 44 ? 4.86519 -2.36503 -1.11017 1.000 12.25740 215 LEU B C 1
ATOM 702 O O . LEU B 1 44 ? 4.69538 -2.20425 -2.32571 1.000 12.44863 215 LEU B O 1
ATOM 707 N N . ALA B 1 45 ? 5.74222 -1.63871 -0.41597 1.000 11.01753 216 ALA B N 1
ATOM 708 C CA . ALA B 1 45 ? 6.48200 -0.54722 -1.04068 1.000 11.83279 216 ALA B CA 1
ATOM 709 C C . ALA B 1 45 ? 7.44076 -1.06388 -2.11210 1.000 11.42971 216 ALA B C 1
ATOM 710 O O . ALA B 1 45 ? 7.55778 -0.46238 -3.19098 1.000 12.60496 216 ALA B O 1
ATOM 712 N N . LEU B 1 46 ? 8.12054 -2.18613 -1.84231 1.000 10.26686 217 LEU B N 1
ATOM 713 C CA A LEU B 1 46 ? 9.01346 -2.78653 -2.83109 0.501 12.57656 217 LEU B CA 1
ATOM 714 C CA B LEU B 1 46 ? 9.01519 -2.77930 -2.83609 0.499 10.20188 217 LEU B CA 1
ATOM 715 C C . LEU B 1 46 ? 8.25287 -3.15330 -4.10562 1.000 9.57106 217 LEU B C 1
ATOM 716 O O . LEU B 1 46 ? 8.70815 -2.86455 -5.22599 1.000 12.35272 217 LEU B O 1
ATOM 725 N N . ASN B 1 47 ? 7.07815 -3.76188 -3.95199 1.000 9.15726 218 ASN B N 1
ATOM 726 C CA . ASN B 1 47 ? 6.31267 -4.19597 -5.11926 1.000 10.01242 218 ASN B CA 1
ATOM 727 C C . ASN B 1 47 ? 5.69686 -3.00997 -5.85830 1.000 12.65512 218 ASN B C 1
ATOM 728 O O . ASN B 1 47 ? 5.68159 -2.98883 -7.10042 1.000 11.16929 218 ASN B O 1
ATOM 733 N N . VAL B 1 48 ? 5.20438 -2.00415 -5.12717 1.000 10.53134 219 VAL B N 1
ATOM 734 C CA . VAL B 1 48 ? 4.73865 -0.77570 -5.76581 1.000 11.20004 219 VAL B CA 1
ATOM 735 C C . VAL B 1 48 ? 5.87236 -0.09537 -6.53899 1.000 11.36482 219 VAL B C 1
ATOM 736 O O . VAL B 1 48 ? 5.66886 0.42006 -7.64864 1.000 11.66184 219 VAL B O 1
ATOM 740 N N . ASN B 1 49 ? 7.08722 -0.11260 -5.99813 1.000 13.55616 220 ASN B N 1
ATOM 741 C CA A ASN B 1 49 ? 8.21315 0.49822 -6.70041 0.524 13.98130 220 ASN B CA 1
ATOM 742 C CA B ASN B 1 49 ? 8.20849 0.49996 -6.70653 0.476 14.16937 220 ASN B CA 1
ATOM 743 C C . ASN B 1 49 ? 8.47782 -0.20537 -8.03039 1.000 12.00682 220 ASN B C 1
ATOM 744 O O . ASN B 1 49 ? 8.82684 0.44339 -9.02747 1.000 11.97031 220 ASN B O 1
ATOM 753 N N . GLU B 1 50 ? 8.32289 -1.53183 -8.05940 0.807 9.40171 221 GLU B N 1
ATOM 754 C CA . GLU B 1 50 ? 8.52021 -2.26447 -9.30605 0.807 9.69760 221 GLU B CA 1
ATOM 755 C C . GLU B 1 50 ? 7.40400 -1.97463 -10.30183 0.807 8.30987 221 GLU B C 1
ATOM 756 O O . GLU B 1 50 ? 7.65973 -1.88088 -11.50833 0.807 9.21081 221 GLU B O 1
ATOM 762 N N . ILE B 1 51 ? 6.16180 -1.80104 -9.83306 1.000 10.35543 222 ILE B N 1
ATOM 763 C CA . ILE B 1 51 ? 5.10913 -1.32499 -10.73771 1.000 12.55677 222 ILE B CA 1
ATOM 764 C C . ILE B 1 51 ? 5.49735 0.01909 -11.34230 1.000 11.16730 222 ILE B C 1
ATOM 765 O O . ILE B 1 51 ? 5.35501 0.23927 -12.55172 1.000 11.60068 222 ILE B O 1
ATOM 770 N N . LEU B 1 52 ? 5.95993 0.95279 -10.50225 1.000 10.87718 223 LEU B N 1
ATOM 771 C CA . LEU B 1 52 ? 6.36602 2.27446 -10.96772 1.000 13.62059 223 LEU B CA 1
ATOM 772 C C . LEU B 1 52 ? 7.43082 2.15985 -12.05515 1.000 12.11082 223 LEU B C 1
ATOM 773 O O . LEU B 1 52 ? 7.33333 2.79612 -13.11354 1.000 12.90015 223 LEU B O 1
ATOM 778 N N . ASN B 1 53 ? 8.46951 1.35817 -11.80686 1.000 12.35509 224 ASN B N 1
ATOM 779 C CA . ASN B 1 53 ? 9.51244 1.16661 -12.81193 1.000 13.84878 224 ASN B CA 1
ATOM 780 C C . ASN B 1 53 ? 8.91160 0.67915 -14.12163 1.000 11.56779 224 ASN B C 1
ATOM 781 O O . ASN B 1 53 ? 9.26794 1.16697 -15.20401 1.000 14.37742 224 ASN B O 1
ATOM 786 N N . THR B 1 54 ? 7.97890 -0.27059 -14.04519 1.000 11.94400 225 THR B N 1
ATOM 787 C CA . THR B 1 54 ? 7.42311 -0.85254 -15.26183 1.000 11.49129 225 THR B CA 1
ATOM 788 C C . THR B 1 54 ? 6.53648 0.14141 -16.00466 1.000 12.14732 225 THR B C 1
ATOM 789 O O . THR B 1 54 ? 6.59145 0.22723 -17.23852 1.000 11.99854 225 THR B O 1
ATOM 793 N N . VAL B 1 55 ? 5.68712 0.88401 -15.28732 1.000 10.64747 226 VAL B N 1
ATOM 794 C CA . VAL B 1 55 ? 4.78347 1.81869 -15.96712 1.000 12.45420 226 VAL B CA 1
ATOM 795 C C . VAL B 1 55 ? 5.53779 2.99640 -16.56968 1.000 13.96553 226 VAL B C 1
ATOM 796 O O . VAL B 1 55 ? 5.13442 3.51468 -17.62283 1.000 13.21333 226 VAL B O 1
ATOM 800 N N . ARG B 1 56 ? 6.64953 3.42725 -15.94966 1.000 12.52756 227 ARG B N 1
ATOM 801 C CA . ARG B 1 56 ? 7.48985 4.43090 -16.59640 1.000 13.72970 227 ARG B CA 1
ATOM 802 C C . ARG B 1 56 ? 8.03383 3.89515 -17.91795 1.000 12.06029 227 ARG B C 1
ATOM 803 O O . ARG B 1 56 ? 8.13611 4.63416 -18.90613 1.000 14.88440 227 ARG B O 1
ATOM 811 N N A ASN B 1 57 ? 8.38128 2.60559 -17.95777 0.456 9.37396 228 ASN B N 1
ATOM 812 N N B ASN B 1 57 ? 8.37668 2.60532 -17.95588 0.544 15.73222 228 ASN B N 1
ATOM 813 C CA A ASN B 1 57 ? 8.82215 2.00310 -19.21341 0.456 14.12460 228 ASN B CA 1
ATOM 814 C CA B ASN B 1 57 ? 8.82756 1.99602 -19.20355 0.544 13.74097 228 ASN B CA 1
ATOM 815 C C A ASN B 1 57 ? 7.68193 1.91680 -20.22305 0.456 13.46770 228 ASN B C 1
ATOM 816 C C B ASN B 1 57 ? 7.69196 1.89191 -20.22092 0.544 15.51746 228 ASN B C 1
ATOM 817 O O A ASN B 1 57 ? 7.89250 2.15269 -21.41900 0.456 15.80577 228 ASN B O 1
ATOM 818 O O B ASN B 1 57 ? 7.91436 2.09574 -21.42037 0.544 16.10783 228 ASN B O 1
ATOM 827 N N . LEU B 1 58 ? 6.47049 1.57006 -19.77388 1.000 12.79673 229 LEU B N 1
ATOM 828 C CA . LEU B 1 58 ? 5.33385 1.54405 -20.69907 1.000 14.69933 229 LEU B CA 1
ATOM 829 C C . LEU B 1 58 ? 5.10301 2.91772 -21.31795 1.000 14.94415 229 LEU B C 1
ATOM 830 O O . LEU B 1 58 ? 4.77898 3.02686 -22.50618 1.000 16.19757 229 LEU B O 1
ATOM 835 N N . ASP B 1 59 ? 5.23774 3.97678 -20.51824 1.000 14.23122 230 ASP B N 1
ATOM 836 C CA . ASP B 1 59 ? 5.09269 5.34095 -21.01735 1.000 15.55474 230 ASP B CA 1
ATOM 837 C C . ASP B 1 59 ? 6.09991 5.61641 -22.13203 1.000 16.37370 230 ASP B C 1
ATOM 838 O O . ASP B 1 59 ? 5.74592 6.15764 -23.19034 1.000 18.05190 230 ASP B O 1
ATOM 843 N N . SER B 1 60 ? 7.35432 5.20972 -21.92743 1.000 17.65406 231 SER B N 1
ATOM 844 C CA . SER B 1 60 ? 8.38052 5.40741 -22.94622 1.000 21.01107 231 SER B CA 1
ATOM 845 C C . SER B 1 60 ? 8.07938 4.58660 -24.18968 1.000 18.57057 231 SER B C 1
ATOM 846 O O . SER B 1 60 ? 8.21978 5.07492 -25.32129 1.000 23.60756 231 SER B O 1
ATOM 849 N N . ARG B 1 61 ? 7.66777 3.33217 -24.00407 1.000 19.15904 232 ARG B N 1
ATOM 850 C CA . ARG B 1 61 ? 7.32069 2.49488 -25.14738 1.000 20.89915 232 ARG B CA 1
ATOM 851 C C . ARG B 1 61 ? 6.17287 3.10361 -25.93892 1.000 21.80146 232 ARG B C 1
ATOM 852 O O . ARG B 1 61 ? 6.16790 3.06167 -27.17710 1.000 23.39333 232 ARG B O 1
ATOM 860 N N . MET B 1 62 ? 5.18349 3.66002 -25.24039 1.000 19.34022 233 MET B N 1
ATOM 861 C CA . MET B 1 62 ? 4.03279 4.25133 -25.91085 1.000 20.67863 233 MET B CA 1
ATOM 862 C C . MET B 1 62 ? 4.44290 5.44892 -26.76088 1.000 22.18369 233 MET B C 1
ATOM 863 O O . MET B 1 62 ? 3.89117 5.66138 -27.84617 1.000 22.91479 233 MET B O 1
ATOM 868 N N . ASN B 1 63 ? 5.41032 6.24349 -26.29088 1.000 21.37543 234 ASN B N 1
ATOM 869 C CA . ASN B 1 63 ? 5.94365 7.32630 -27.11372 1.000 23.23774 234 ASN B CA 1
ATOM 870 C C . ASN B 1 63 ? 6.48269 6.78095 -28.42697 1.000 26.55139 234 ASN B C 1
ATOM 871 O O . ASN B 1 63 ? 6.25238 7.35698 -29.49932 1.000 25.72372 234 ASN B O 1
ATOM 876 N N . GLN B 1 64 ? 7.21507 5.66773 -28.36027 1.000 26.33692 235 GLN B N 1
ATOM 877 C CA . GLN B 1 64 ? 7.78756 5.07958 -29.56885 1.000 28.22009 235 GLN B CA 1
ATOM 878 C C . GLN B 1 64 ? 6.69478 4.57451 -30.50190 1.000 26.61669 235 GLN B C 1
ATOM 879 O O . GLN B 1 64 ? 6.73802 4.80933 -31.71644 1.000 27.66198 235 GLN B O 1
ATOM 885 N N . LEU B 1 65 ? 5.70358 3.87462 -29.95161 1.000 24.90745 236 LEU B N 1
ATOM 886 C CA . LEU B 1 65 ? 4.60609 3.36228 -30.76446 1.000 24.73651 236 LEU B CA 1
ATOM 887 C C . LEU B 1 65 ? 3.84948 4.49769 -31.43562 1.000 23.99894 236 LEU B C 1
ATOM 888 O O . LEU B 1 65 ? 3.53220 4.42742 -32.63016 1.000 28.05284 236 LEU B O 1
ATOM 893 N N . GLU B 1 66 ? 3.55342 5.55813 -30.68735 1.000 22.94541 237 GLU B N 1
ATOM 894 C CA . GLU B 1 66 ? 2.80340 6.67279 -31.25231 1.000 24.13284 237 GLU B CA 1
ATOM 895 C C . GLU B 1 66 ? 3.54858 7.30005 -32.42230 1.000 23.81377 237 GLU B C 1
ATOM 896 O O . GLU B 1 66 ? 2.95227 7.60019 -33.46215 1.000 27.60432 237 GLU B O 1
ATOM 902 N N . THR B 1 67 ? 4.85649 7.51555 -32.26419 1.000 24.14907 238 THR B N 1
ATOM 903 C CA . THR B 1 67 ? 5.64386 8.11351 -33.33336 1.000 28.17798 238 THR B CA 1
ATOM 904 C C . THR B 1 67 ? 5.62775 7.23723 -34.57783 1.000 28.63158 238 THR B C 1
ATOM 905 O O . THR B 1 67 ? 5.51326 7.73971 -35.70689 1.000 31.54316 238 THR B O 1
ATOM 909 N N . LYS B 1 68 ? 5.74235 5.92182 -34.39814 1.000 25.98145 239 LYS B N 1
ATOM 910 C CA . LYS B 1 68 ? 5.82252 5.03161 -35.55142 1.000 24.54770 239 LYS B CA 1
ATOM 911 C C . LYS B 1 68 ? 4.46782 4.86082 -36.22579 1.000 25.25393 239 LYS B C 1
ATOM 912 O O . LYS B 1 68 ? 4.38977 4.78800 -37.45794 1.000 29.18937 239 LYS B O 1
ATOM 918 N N . VAL B 1 69 ? 3.38642 4.82293 -35.45099 1.000 25.68349 240 VAL B N 1
ATOM 919 C CA . VAL B 1 69 ? 2.05996 4.75152 -36.05104 1.000 27.15679 240 VAL B CA 1
ATOM 920 C C . VAL B 1 69 ? 1.75256 6.02547 -36.82851 1.000 29.35304 240 VAL B C 1
ATOM 921 O O . VAL B 1 69 ? 1.17024 5.97476 -37.91959 1.000 32.83901 240 VAL B O 1
ATOM 925 N N . ASP B 1 70 ? 2.15537 7.18486 -36.30235 1.000 28.89342 241 ASP B N 1
ATOM 926 C CA . ASP B 1 70 ? 1.99593 8.42683 -37.05481 1.000 34.49191 241 ASP B CA 1
ATOM 927 C C . ASP B 1 70 ? 2.76262 8.36679 -38.37079 1.000 35.35204 241 ASP B C 1
ATOM 928 O O . ASP B 1 70 ? 2.29095 8.86660 -39.40257 1.000 39.44223 241 ASP B O 1
ATOM 933 N N . ARG B 1 71 ? 3.94894 7.75796 -38.35788 1.000 36.99128 242 ARG B N 1
ATOM 934 C CA . ARG B 1 71 ? 4.70841 7.59568 -39.59340 1.000 39.18402 242 ARG B CA 1
ATOM 935 C C . ARG B 1 71 ? 3.93521 6.75316 -40.59893 1.000 37.54948 242 ARG B C 1
ATOM 936 O O . ARG B 1 71 ? 3.82194 7.11710 -41.77650 1.000 41.27211 242 ARG B O 1
ATOM 944 N N . ILE B 1 72 ? 3.40345 5.61414 -40.15733 1.000 33.07245 243 ILE B N 1
ATOM 945 C CA . ILE B 1 72 ? 2.62116 4.76321 -41.05048 1.000 32.70980 243 ILE B CA 1
ATOM 946 C C . ILE B 1 72 ? 1.43779 5.53397 -41.61823 1.000 36.59048 243 ILE B C 1
ATOM 947 O O . ILE B 1 72 ? 1.18240 5.51561 -42.82847 1.000 39.14975 243 ILE B O 1
ATOM 952 N N . LEU B 1 73 ? 0.71073 6.23965 -40.75179 1.000 37.59425 244 LEU B N 1
ATOM 953 C CA . LEU B 1 73 ? -0.50501 6.92250 -41.17432 1.000 41.79188 244 LEU B CA 1
ATOM 954 C C . LEU B 1 73 ? -0.20887 7.97233 -42.23772 1.000 46.09598 244 LEU B C 1
ATOM 955 O O . LEU B 1 73 ? -0.98751 8.14693 -43.18461 1.000 50.56980 244 LEU B O 1
ATOM 960 N N . SER B 1 74 ? 0.91729 8.67635 -42.11081 1.000 49.86857 245 SER B N 1
ATOM 961 C CA . SER B 1 74 ? 1.24973 9.69500 -43.10084 1.000 55.06555 245 SER B CA 1
ATOM 962 C C . SER B 1 74 ? 1.45799 9.09067 -44.48408 1.000 59.80936 245 SER B C 1
ATOM 963 O O . SER B 1 74 ? 1.12576 9.72601 -45.49102 1.000 63.19068 245 SER B O 1
ATOM 966 N N . SER B 1 75 ? 1.99904 7.87132 -44.55928 1.0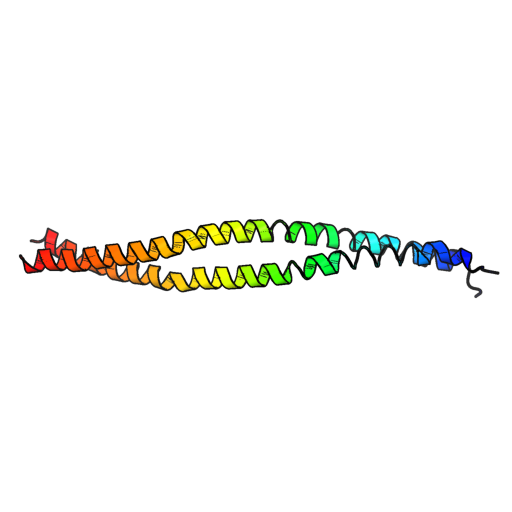00 60.92202 246 SER B N 1
ATOM 967 C CA . SER B 1 75 ? 2.22628 7.22487 -45.84813 1.000 65.00797 246 SER B CA 1
ATOM 968 C C . SER B 1 75 ? 0.93468 6.84966 -46.56067 1.000 62.94420 246 SER B C 1
ATOM 969 O O . SER B 1 75 ? 0.98794 6.44292 -47.72689 1.000 62.82024 246 SER B O 1
ATOM 972 N N . GLN B 1 76 ? -0.21715 6.97567 -45.89846 1.000 62.67281 247 GLN B N 1
ATOM 973 C CA . GLN B 1 76 ? -1.48235 6.75711 -46.58614 1.000 64.20402 247 GLN B CA 1
ATOM 974 C C . GLN B 1 76 ? -1.69574 7.76222 -47.70608 1.000 62.55858 247 GLN B C 1
ATOM 975 O O . GLN B 1 76 ? -2.51661 7.51737 -48.59658 1.000 60.84153 247 GLN B O 1
ATOM 981 N N . SER B 1 77 ? -0.97406 8.88509 -47.68082 1.000 64.45675 248 SER B N 1
ATOM 982 C CA . SER B 1 77 ? -0.97981 9.79782 -48.81926 1.000 67.47597 248 SER B CA 1
ATOM 983 C C . SER B 1 77 ? -0.54817 9.07636 -50.08921 1.000 69.99939 248 SER B C 1
ATOM 984 O O . SER B 1 77 ? -1.18410 9.20949 -51.14184 1.000 70.06112 248 SER B O 1
ATOM 987 N N . LEU B 1 78 ? 0.54424 8.31162 -50.01131 1.000 71.16552 249 LEU B N 1
ATOM 988 C CA . LEU B 1 78 ? 0.98186 7.51798 -51.15487 1.000 70.27929 249 LEU B CA 1
ATOM 989 C C . LEU B 1 78 ? -0.17883 6.70958 -51.71876 1.000 69.83846 249 LEU B C 1
ATOM 990 O O . LEU B 1 78 ? -0.40823 6.67985 -52.93419 1.000 67.40124 249 LEU B O 1
ATOM 995 N N . ILE B 1 79 ? -0.92668 6.04762 -50.83517 1.000 68.77412 250 ILE B N 1
ATOM 996 C CA . ILE B 1 79 ? -1.95052 5.09925 -51.26998 1.000 68.36039 250 ILE B CA 1
ATOM 997 C C . ILE B 1 79 ? -2.90835 5.73578 -52.26882 1.000 66.75524 250 ILE B C 1
ATOM 998 O O . ILE B 1 79 ? -3.14978 5.19164 -53.35302 1.000 65.42624 250 ILE B O 1
ATOM 1003 N N . GLN B 1 80 ? -3.47141 6.89464 -51.91569 1.000 68.48150 251 GLN B N 1
ATOM 1004 C CA . GLN B 1 80 ? -4.49793 7.49008 -52.76001 1.000 71.56877 251 GLN B CA 1
ATOM 1005 C C . GLN B 1 80 ? -3.90182 8.16429 -53.98557 1.000 66.58697 251 GLN B C 1
ATOM 1006 O O . GLN B 1 80 ? -4.58685 8.28496 -55.00898 1.000 63.66216 251 GLN B O 1
ATOM 1012 N N . THR B 1 81 ? -2.64684 8.62509 -53.89882 1.000 62.99563 252 THR B N 1
ATOM 1013 C CA . THR B 1 81 ? -1.94192 9.06731 -55.10218 1.000 64.60027 252 THR B CA 1
ATOM 1014 C C . THR B 1 81 ? -1.83080 7.92384 -56.10455 1.000 59.20277 252 THR B C 1
ATOM 1015 O O . THR B 1 81 ? -2.13576 8.08547 -57.29371 1.0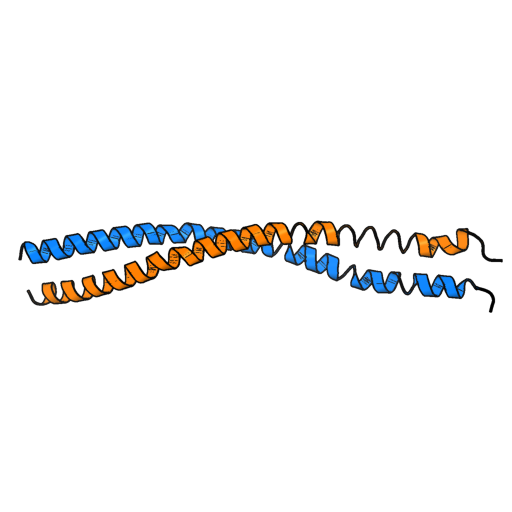00 58.77981 252 THR B O 1
ATOM 1019 N N . ILE B 1 82 ? -1.35525 6.76446 -55.64364 1.000 56.06382 253 ILE B N 1
ATOM 1020 C CA . ILE B 1 82 ? -1.39868 5.55178 -56.45648 1.000 54.76180 253 ILE B CA 1
ATOM 1021 C C . ILE B 1 82 ? -2.80735 5.32097 -56.98649 1.000 57.86682 253 ILE B C 1
ATOM 1022 O O . ILE B 1 82 ? -3.00127 4.95644 -58.15386 1.000 56.18588 253 ILE B O 1
ATOM 1027 N N . LYS B 1 83 ? -3.81157 5.55525 -56.14107 1.000 58.29190 254 LYS B N 1
ATOM 1028 C CA . LYS B 1 83 ? -5.20216 5.34860 -56.53128 1.000 60.13357 254 LYS B CA 1
ATOM 1029 C C . LYS B 1 83 ? -5.58756 6.24537 -57.70142 1.000 58.59712 254 LYS B C 1
ATOM 1030 O O . LYS B 1 83 ? -6.15136 5.77992 -58.69991 1.000 56.11385 254 LYS B O 1
ATOM 1036 N N . ASN B 1 84 ? -5.30159 7.54343 -57.58993 1.000 59.76378 255 ASN B N 1
ATOM 1037 C CA . ASN B 1 84 ? -5.65325 8.47158 -58.65932 1.000 61.04627 255 ASN B CA 1
ATOM 1038 C C . ASN B 1 84 ? -4.92220 8.12209 -59.94644 1.000 59.56129 255 ASN B C 1
ATOM 1039 O O . ASN B 1 84 ? -5.52236 8.09238 -61.02717 1.000 60.85084 255 ASN B O 1
ATOM 1044 N N . ASP B 1 85 ? -3.61973 7.84898 -59.84980 1.000 57.53951 256 ASP B N 1
ATOM 1045 C CA . ASP B 1 85 ? -2.84155 7.55078 -61.04837 1.000 56.19453 256 ASP B CA 1
ATOM 1046 C C . ASP B 1 85 ? -3.37255 6.31605 -61.76306 1.000 55.31767 256 ASP B C 1
ATOM 1047 O O . ASP B 1 85 ? -3.47094 6.29880 -62.99557 1.000 53.40729 256 ASP B O 1
ATOM 1052 N N . ILE B 1 86 ? -3.71388 5.27008 -61.00991 1.000 51.94279 257 ILE B N 1
ATOM 1053 C CA . ILE B 1 86 ? -4.22475 4.04626 -61.62180 1.000 52.15260 257 ILE B CA 1
ATOM 1054 C C . ILE B 1 86 ? -5.51455 4.32113 -62.38693 1.000 51.70271 257 ILE B C 1
ATOM 1055 O O . ILE B 1 86 ? -5.77147 3.71792 -63.43759 1.000 50.82264 257 ILE B O 1
ATOM 1060 N N . VAL B 1 87 ? -6.34526 5.23552 -61.87908 1.000 51.30104 258 VAL B N 1
ATOM 1061 C CA . VAL B 1 87 ? -7.55286 5.62160 -62.60582 1.000 52.50724 258 VAL B CA 1
ATOM 1062 C C . VAL B 1 87 ? -7.18823 6.13171 -63.99320 1.000 53.84841 258 VAL B C 1
ATOM 1063 O O . VAL B 1 87 ? -7.80105 5.75134 -64.99956 1.000 53.74376 258 VAL B O 1
ATOM 1067 N N . GLY B 1 88 ? -6.18241 7.00472 -64.06612 1.000 54.10303 259 GLY B N 1
ATOM 1068 C CA . GLY B 1 88 ? -5.73434 7.48850 -65.36174 1.000 54.50182 259 GLY B CA 1
ATOM 1069 C C . GLY B 1 88 ? -5.149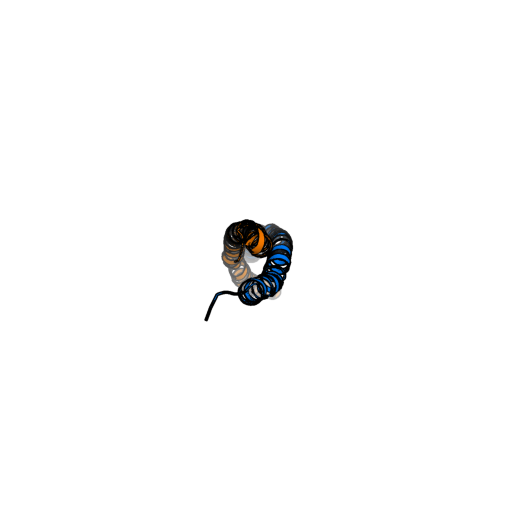88 6.38666 -66.22384 1.000 53.99185 259 GLY B C 1
ATOM 1070 O O . GLY B 1 88 ? -5.36726 6.35426 -67.43820 1.000 53.47995 259 GLY B O 1
ATOM 1071 N N . LEU B 1 89 ? -4.40101 5.46631 -65.61023 1.000 53.20680 260 LEU B N 1
ATOM 1072 C CA . LEU B 1 89 ? -3.82434 4.35678 -66.36589 1.000 53.91447 260 LEU B CA 1
ATOM 1073 C C . LEU B 1 89 ? -4.91087 3.48009 -66.97376 1.000 56.53604 260 LEU B C 1
ATOM 1074 O O . LEU B 1 89 ? -4.77626 3.00395 -68.10746 1.000 54.26958 260 LEU B O 1
ATOM 1079 N N . LYS B 1 90 ? -5.99379 3.25028 -66.23045 1.000 56.83367 261 LYS B N 1
ATOM 1080 C CA . LYS B 1 90 ? -7.10686 2.47581 -66.76294 1.000 59.31528 261 LYS B CA 1
ATOM 1081 C C . LYS B 1 90 ? -7.75630 3.19441 -67.93757 1.000 59.95422 261 LYS B C 1
ATOM 1082 O O . LYS B 1 90 ? -8.11142 2.56645 -68.94270 1.000 59.88501 261 LYS B O 1
ATOM 1088 N N . ALA B 1 91 ? -7.92439 4.51399 -67.82642 1.000 61.28117 262 ALA B N 1
ATOM 1089 C CA . ALA B 1 91 ? -8.56773 5.27172 -68.89452 1.000 62.85619 262 ALA B CA 1
ATOM 1090 C C . ALA B 1 91 ? -7.66357 5.37162 -70.11429 1.000 63.56363 262 ALA B C 1
ATOM 1091 O O . ALA B 1 91 ? -8.07213 5.03460 -71.23294 1.000 62.17015 262 ALA B O 1
ATOM 1093 N N . GLY B 1 92 ? -6.43140 5.84682 -69.91977 1.000 62.37306 263 GLY B N 1
ATOM 1094 C CA . GLY B 1 92 ? -5.50209 5.92863 -71.03123 1.000 62.91934 263 GLY B CA 1
ATOM 1095 C C . GLY B 1 92 ? -5.33142 4.60510 -71.74404 1.000 63.83359 263 GLY B C 1
ATOM 1096 O O . GLY B 1 92 ? -5.05995 4.57186 -72.94821 1.000 62.95368 263 GLY B O 1
ATOM 1097 N N . MET B 1 93 ? -5.50604 3.49792 -71.02327 1.000 61.83098 264 MET B N 1
ATOM 1098 C CA . MET B 1 93 ? -5.32329 2.19282 -71.63812 1.000 66.58508 264 MET B CA 1
ATOM 1099 C C . MET B 1 93 ? -6.53938 1.75816 -72.44434 1.000 67.58417 264 MET B C 1
ATOM 1100 O O . MET B 1 93 ? -6.38561 1.08094 -73.46679 1.000 67.39488 264 MET B O 1
ATOM 1105 N N . ALA B 1 94 ? -7.74678 2.11128 -71.99688 1.000 66.15541 265 ALA B N 1
ATOM 1106 C CA . ALA B 1 94 ? -8.91721 1.91865 -72.84437 1.000 66.93841 265 ALA B CA 1
ATOM 1107 C C . ALA B 1 94 ? -8.73503 2.64035 -74.17150 1.000 69.89464 265 ALA B C 1
ATOM 1108 O O . ALA B 1 94 ? -9.18555 2.16169 -75.21982 1.000 70.65943 265 ALA B O 1
ATOM 1110 N N . THR B 1 95 ? -8.06684 3.79509 -74.14365 1.000 70.06276 266 THR B N 1
ATOM 1111 C CA . THR B 1 95 ? -7.70823 4.48094 -75.37966 1.000 71.73046 266 THR B CA 1
ATOM 1112 C C . THR B 1 95 ? -6.83272 3.59509 -76.25825 1.000 73.95357 266 THR B C 1
ATOM 1113 O O . THR B 1 95 ? -7.12061 3.39739 -77.44423 1.000 72.36879 266 THR B O 1
ATOM 1117 N N . LEU B 1 96 ? -5.75526 3.04894 -75.68841 1.000 74.72348 267 LEU B N 1
ATOM 1118 C CA . LEU B 1 96 ? -4.86673 2.18919 -76.46423 1.000 76.10324 267 LEU B CA 1
ATOM 1119 C C . LEU B 1 96 ? -5.61408 0.98386 -77.01637 1.000 79.61620 267 LEU B C 1
ATOM 1120 O O . LEU B 1 96 ? -5.42501 0.60624 -78.17949 1.000 78.66086 267 LEU B O 1
ATOM 1125 N N . GLU B 1 97 ? -6.47215 0.36901 -76.19850 1.000 82.68106 268 GLU B N 1
ATOM 1126 C CA . GLU B 1 97 ? -7.26939 -0.75510 -76.67740 1.000 88.39876 268 GLU B CA 1
ATOM 1127 C C . GLU B 1 97 ? -8.13383 -0.34875 -77.86413 1.000 88.67595 268 GLU B C 1
ATOM 1128 O O . GLU B 1 97 ? -8.31821 -1.13032 -78.80450 1.000 88.73339 268 GLU B O 1
ATOM 1134 N N . GLY B 1 98 ? -8.67418 0.87065 -77.83860 1.000 89.14936 269 GLY B N 1
ATOM 1135 C CA . GLY B 1 98 ? -9.42807 1.35206 -78.98457 1.000 89.98584 269 GLY B CA 1
ATOM 1136 C C . GLY B 1 98 ? -8.56412 1.48032 -80.22346 1.000 91.55903 269 GLY B C 1
ATOM 1137 O O . GLY B 1 98 ? -8.93660 1.02748 -81.30897 1.000 92.65652 269 GLY B O 1
ATOM 1138 N N . MET B 1 99 ? -7.39622 2.09633 -80.07656 1.000 93.47707 270 MET B N 1
ATOM 1139 C CA . MET B 1 99 ? -6.45910 2.23567 -81.18286 1.000 95.65093 270 MET B CA 1
ATOM 1140 C C . MET B 1 99 ? -5.89251 0.87578 -81.57788 1.000 96.59900 270 MET B C 1
ATOM 1141 O O . MET B 1 99 ? -5.89306 0.50962 -82.75417 1.000 97.79319 270 MET B O 1
#

Organism: Parainfluenza virus 5 (strain W3) (NCBI:txid11208)

Solvent-accessible surface area: 10376 Å² total; per-residue (Å²): 156,104,113,102,66,46,71,18,72,62,96,18,84,66,21,98,59,90,28,123,92,12,63,120,82,11,100,66,15,117,74,68,32,61,134,20,70,101,96,21,72,119,11,58,160,86,33,86,56,20,72,107,26,76,65,72,51,79,100,15,59,44,109,81,66,31,39,61,72,92,49,58,140,175,163,70,119,173,44,50,76,92,60,24,69,82,13,76,114,57,29,49,111,38,64,82,64,21,72,77,16,53,145,61,24,93,54,49,79,87,83,10,96,76,41,72,93,121,24,121,77,17,79,75,26,74,101,45,21,123,75,23,74,93,36,23,154,62,15,95,67,54,43,137,68,146

Foldseek 3Di:
DDDDPVNVVVVVVVVVVVVVVVVVVVVVVVVVVVVVVVVVVVVVVVVVCVCVVVVVVVVVVVVVVVVVVVVVVD/DDDPVVCVVVVVVVVVVVVVVVVVVVVVVVVVVVVVVVVVVVVVVVVCVVVVVVVVVVVVVVVVVVVVVVVD

Radius of gyration: 31.89 Å; Cα contacts (8 Å, |Δi|>4): 76; chains: 2; bounding box: 20×20×109 Å

CATH classification: 1.20.5.300

Secondary structure (DSSP, 8-state):
----HHHHHHHHHHHHHHHHHHHHHHHHHHHHHHHHHHHHHHHHHHHHHHHHHHHHHHHHHHHHHHHHHHHHH-/---GGGGHHHHHHHHHHHHHHHHHHHHHHHHHHHHHHHHHHHHHHHHTHHHHHHHHHHHHHHHHHHHHHHH-

InterPro domains:
  IPR004897 P/V phosphoprotein, paramyxoviral [PF03210] (234-388)
  IPR025909 Phosphoprotein P soyouz module [PF14313] (6-61)

B-factor: mean 37.41, std 23.76, range [7.66, 101.82]

Sequence (146 aa):
SPLQQGDLNALVTSSVQSLALNVNNEILNTVRNLDSSRMNQLETKVDRILSSQSLIQTIKNDIVGLKAGMATLEGMIPLQQGDLNALVTSSVQSLALLNVNNEILNTVRNNLDSRMNQLETKVDRILSSQSLIQTIKNDIVGLKAGMATLEGM